Protein AF-A0A956A480-F1 (afdb_monomer_lite)

Sequence (157 aa):
MSPRRFLLAVGLFLFPLAPLAVASCDSTSDGSSGPLTQCDFSYKVKNAGGKDLGVSCTSDSECEYGVCLKPGATGNLTNSQFGFCTRGCDCDDNTDSRIPEDEKDFYSCLYPPGNQGSQHHVVLKCNGVADCTAVDPAWTSCATPSSGGARPICQAQ

pLDDT: mean 78.86, std 17.56, range [40.34, 96.56]

Structure (mmCIF, N/CA/C/O backbone):
data_AF-A0A956A480-F1
#
_entry.id   AF-A0A956A480-F1
#
loop_
_atom_site.group_PDB
_atom_site.id
_atom_site.type_symbol
_atom_site.label_atom_id
_atom_site.label_alt_id
_atom_site.label_comp_id
_atom_site.label_asym_id
_atom_site.label_entity_id
_atom_site.label_seq_id
_atom_site.pdbx_PDB_ins_code
_atom_site.Cartn_x
_atom_site.Cartn_y
_atom_site.Cartn_z
_atom_site.occupancy
_atom_site.B_iso_or_equiv
_atom_site.auth_seq_id
_atom_site.auth_comp_id
_atom_site.auth_asym_id
_atom_site.auth_atom_id
_atom_site.pdbx_PDB_model_num
ATOM 1 N N . MET A 1 1 ? 9.619 -54.730 -13.983 1.00 52.12 1 MET A N 1
ATOM 2 C CA . MET A 1 1 ? 10.916 -55.035 -14.626 1.00 52.12 1 MET A CA 1
ATOM 3 C C . MET A 1 1 ? 10.691 -55.160 -16.123 1.00 52.12 1 MET A C 1
ATOM 5 O O . MET A 1 1 ? 10.031 -56.093 -16.551 1.00 52.12 1 MET A O 1
ATOM 9 N N . SER A 1 2 ? 11.155 -54.179 -16.897 1.00 43.97 2 SER A N 1
ATOM 10 C CA . SER A 1 2 ? 11.150 -54.204 -18.363 1.00 43.97 2 SER A CA 1
ATOM 11 C C . SER A 1 2 ? 12.298 -53.304 -18.849 1.00 43.97 2 SER A C 1
ATOM 13 O O . SER A 1 2 ? 12.303 -52.129 -18.481 1.00 43.97 2 SER A O 1
ATOM 15 N N . PRO A 1 3 ? 13.307 -53.828 -19.572 1.00 57.50 3 PRO A N 1
ATOM 16 C CA . PRO A 1 3 ? 14.492 -53.073 -19.978 1.00 57.50 3 PRO A CA 1
ATOM 17 C C . PRO A 1 3 ? 14.495 -52.795 -21.489 1.00 57.50 3 PRO A C 1
ATOM 19 O O . PRO A 1 3 ? 14.366 -53.733 -22.271 1.00 57.50 3 PRO A O 1
ATOM 22 N N . ARG A 1 4 ? 14.716 -51.547 -21.928 1.00 50.69 4 ARG A N 1
ATOM 23 C CA . ARG A 1 4 ? 15.089 -51.201 -23.324 1.00 50.69 4 ARG A CA 1
ATOM 24 C C . ARG A 1 4 ? 15.960 -49.931 -23.307 1.00 50.69 4 ARG A C 1
ATOM 26 O O . ARG A 1 4 ? 15.481 -48.887 -22.895 1.00 50.69 4 ARG A O 1
ATOM 33 N N . ARG A 1 5 ? 17.294 -50.068 -23.400 1.00 57.00 5 ARG A N 1
ATOM 34 C CA . ARG A 1 5 ? 18.161 -49.979 -24.610 1.00 57.00 5 ARG A CA 1
ATOM 35 C C . ARG A 1 5 ? 18.147 -48.573 -25.240 1.00 57.00 5 ARG A C 1
ATOM 37 O O . ARG A 1 5 ? 17.127 -48.163 -25.766 1.00 57.00 5 ARG A O 1
ATOM 44 N N . PHE A 1 6 ? 19.189 -47.771 -24.993 1.00 48.06 6 PHE A N 1
ATOM 45 C CA . PHE A 1 6 ? 20.415 -47.591 -25.809 1.00 48.06 6 PHE A CA 1
ATOM 46 C C . PHE A 1 6 ? 20.180 -46.798 -27.103 1.00 48.06 6 PHE A C 1
ATOM 48 O O . PHE A 1 6 ? 19.560 -47.322 -28.020 1.00 48.06 6 PHE A O 1
ATOM 55 N N . LEU A 1 7 ? 20.777 -45.603 -27.199 1.00 58.16 7 LEU A N 1
ATOM 56 C CA . LEU A 1 7 ? 21.386 -45.092 -28.433 1.00 58.16 7 LEU A CA 1
ATOM 57 C C . LEU A 1 7 ? 22.393 -43.975 -28.108 1.00 58.16 7 LEU A C 1
ATOM 59 O O . LEU A 1 7 ? 22.037 -42.875 -27.696 1.00 58.16 7 LEU A O 1
ATOM 63 N N . LEU A 1 8 ? 23.668 -44.337 -28.266 1.00 49.12 8 LEU A N 1
ATOM 64 C CA . LEU A 1 8 ? 24.828 -43.460 -28.401 1.00 49.12 8 LEU A CA 1
ATOM 65 C C . LEU A 1 8 ? 24.668 -42.592 -29.659 1.00 49.12 8 LEU A C 1
ATOM 67 O O . LEU A 1 8 ? 24.348 -43.127 -30.719 1.00 49.12 8 LEU A O 1
ATOM 71 N N . ALA A 1 9 ? 25.040 -41.317 -29.582 1.00 54.16 9 ALA A N 1
ATOM 72 C CA . ALA A 1 9 ? 25.483 -40.561 -30.749 1.00 54.16 9 ALA A CA 1
ATOM 73 C C . ALA A 1 9 ? 26.796 -39.854 -30.397 1.00 54.16 9 ALA A C 1
ATOM 75 O O . ALA A 1 9 ? 26.830 -38.838 -29.708 1.00 54.16 9 ALA A O 1
ATOM 76 N N . VAL A 1 10 ? 27.885 -40.481 -30.835 1.00 52.91 10 VAL A N 1
ATOM 77 C CA . VAL A 1 10 ? 29.249 -39.957 -30.834 1.00 52.91 10 VAL A CA 1
ATOM 78 C C . VAL A 1 10 ? 29.374 -39.019 -32.030 1.00 52.91 10 VAL A C 1
ATOM 80 O O . VAL A 1 10 ? 29.230 -39.457 -33.168 1.00 52.91 10 VAL A O 1
ATOM 83 N N . GLY A 1 11 ? 29.645 -37.743 -31.775 1.00 52.62 11 GLY A N 1
ATOM 84 C CA . GLY A 1 11 ? 30.003 -36.760 -32.795 1.00 52.62 11 GLY A CA 1
ATOM 85 C C . GLY A 1 11 ? 31.392 -36.209 -32.510 1.00 52.62 11 GLY A C 1
ATOM 86 O O . GLY A 1 11 ? 31.526 -35.183 -31.854 1.00 52.62 11 GLY A O 1
ATOM 87 N N . LEU A 1 12 ? 32.422 -36.923 -32.969 1.00 56.28 12 LEU A N 1
ATOM 88 C CA . LEU A 1 12 ? 33.804 -36.447 -33.016 1.00 56.28 12 LEU A CA 1
ATOM 89 C C . LEU A 1 12 ? 33.953 -35.503 -34.219 1.00 56.28 12 LEU A C 1
ATOM 91 O O . LEU A 1 12 ? 33.860 -35.953 -35.357 1.00 56.28 12 LEU A O 1
ATOM 95 N N . PHE A 1 13 ? 34.243 -34.225 -33.980 1.00 56.56 13 PHE A N 1
ATOM 96 C CA . PHE A 1 13 ? 34.804 -33.334 -34.997 1.00 56.56 13 PHE A CA 1
ATOM 97 C C . PHE A 1 13 ? 36.158 -32.815 -34.504 1.00 56.56 13 PHE A C 1
ATOM 99 O O . PHE A 1 13 ? 36.237 -32.000 -33.590 1.00 56.56 13 PHE A O 1
ATOM 106 N N . LEU A 1 14 ? 37.225 -33.342 -35.111 1.00 54.78 14 LEU A N 1
ATOM 107 C CA . LEU A 1 14 ? 38.583 -32.804 -35.062 1.00 54.78 14 LEU A CA 1
ATOM 108 C C . LEU A 1 14 ? 38.759 -31.805 -36.212 1.00 54.78 14 LEU A C 1
ATOM 110 O O . LEU A 1 14 ? 38.610 -32.190 -37.368 1.00 54.78 14 LEU A O 1
ATOM 114 N N . PHE A 1 15 ? 39.177 -30.577 -35.907 1.00 53.38 15 PHE A N 1
ATOM 115 C CA . PHE A 1 15 ? 39.898 -29.707 -36.842 1.00 53.38 15 PHE A CA 1
ATOM 116 C C . PHE A 1 15 ? 41.069 -29.036 -36.100 1.00 53.38 15 PHE A C 1
ATOM 118 O O . PHE A 1 15 ? 40.857 -28.521 -35.000 1.00 53.38 15 PHE A O 1
ATOM 125 N N . PRO A 1 16 ? 42.303 -29.071 -36.642 1.00 53.12 16 PRO A N 1
ATOM 126 C CA . PRO A 1 16 ? 43.488 -28.569 -35.956 1.00 53.12 16 PRO A CA 1
ATOM 127 C C . PRO A 1 16 ? 43.821 -27.097 -36.270 1.00 53.12 16 PRO A C 1
ATOM 129 O O . PRO A 1 16 ? 43.656 -26.625 -37.390 1.00 53.12 16 PRO A O 1
ATOM 132 N N . LEU A 1 17 ? 44.333 -26.448 -35.217 1.00 54.00 17 LEU A N 1
ATOM 133 C CA . LEU A 1 17 ? 45.306 -25.348 -35.081 1.00 54.00 17 LEU A CA 1
ATOM 134 C C . LEU A 1 17 ? 45.701 -24.479 -36.297 1.00 54.00 17 LEU A C 1
ATOM 136 O O . LEU A 1 17 ? 46.296 -24.980 -37.246 1.00 54.00 17 LEU A O 1
ATOM 140 N N . ALA A 1 18 ? 45.671 -23.150 -36.103 1.00 52.47 18 ALA A N 1
ATOM 141 C CA . ALA A 1 18 ? 46.893 -22.344 -35.896 1.00 52.47 18 ALA A CA 1
ATOM 142 C C . ALA A 1 18 ? 46.583 -20.909 -35.385 1.00 52.47 18 ALA A C 1
ATOM 144 O O . ALA A 1 18 ? 45.486 -20.407 -35.631 1.00 52.47 18 ALA A O 1
ATOM 145 N N . PRO A 1 19 ? 47.521 -20.254 -34.663 1.00 57.19 19 PRO A N 1
ATOM 146 C CA . PRO A 1 19 ? 47.274 -19.044 -33.881 1.00 57.19 19 PRO A CA 1
ATOM 147 C C . PRO A 1 19 ? 47.738 -17.761 -34.588 1.00 57.19 19 PRO A C 1
ATOM 149 O O . PRO A 1 19 ? 48.824 -17.714 -35.161 1.00 57.19 19 PRO A O 1
ATOM 152 N N . LEU A 1 20 ? 46.965 -16.684 -34.439 1.00 51.38 20 LEU A N 1
ATOM 153 C CA . LEU A 1 20 ? 47.430 -15.312 -34.639 1.00 51.38 20 LEU A CA 1
ATOM 154 C C . LEU A 1 20 ? 46.966 -14.474 -33.449 1.00 51.38 20 LEU A C 1
ATOM 156 O O . LEU A 1 20 ? 45.784 -14.193 -33.276 1.00 51.38 20 LEU A O 1
ATOM 160 N N . ALA A 1 21 ? 47.931 -14.122 -32.608 1.00 53.28 21 ALA A N 1
ATOM 161 C CA . ALA A 1 21 ? 47.779 -13.104 -31.591 1.00 53.28 21 ALA A CA 1
ATOM 162 C C . ALA A 1 21 ? 47.866 -11.727 -32.257 1.00 53.28 21 ALA A C 1
ATOM 164 O O . ALA A 1 21 ? 48.879 -11.420 -32.875 1.00 53.28 21 ALA A O 1
ATOM 165 N N . VAL A 1 22 ? 46.848 -10.893 -32.065 1.00 55.34 22 VAL A N 1
ATOM 166 C CA . VAL A 1 22 ? 47.017 -9.462 -31.796 1.00 55.34 22 VAL A CA 1
ATOM 167 C C . VAL A 1 22 ? 45.874 -9.025 -30.894 1.00 55.34 22 VAL A C 1
ATOM 169 O O . VAL A 1 22 ? 44.700 -9.278 -31.155 1.00 55.34 22 VAL A O 1
ATOM 172 N N . ALA A 1 23 ? 46.271 -8.433 -29.777 1.00 55.19 23 ALA A N 1
ATOM 173 C CA . ALA A 1 23 ? 45.407 -7.865 -28.773 1.00 55.19 23 ALA A CA 1
ATOM 174 C C . ALA A 1 23 ? 44.613 -6.686 -29.346 1.00 55.19 23 ALA A C 1
ATOM 176 O O . ALA A 1 23 ? 45.201 -5.731 -29.838 1.00 55.19 23 ALA A O 1
ATOM 177 N N . SER A 1 24 ? 43.295 -6.770 -29.201 1.00 43.31 24 SER A N 1
ATOM 178 C CA . SER A 1 24 ? 42.389 -5.649 -28.955 1.00 43.31 24 SER A CA 1
ATOM 179 C C . SER A 1 24 ? 41.123 -6.254 -28.361 1.00 43.31 24 SER A C 1
ATOM 181 O O . SER A 1 24 ? 40.154 -6.529 -29.061 1.00 43.31 24 SER A O 1
ATOM 183 N N . CYS A 1 25 ? 41.154 -6.525 -27.056 1.00 47.84 25 CYS A N 1
ATOM 184 C CA . CYS A 1 25 ? 39.930 -6.730 -26.293 1.00 47.84 25 CYS A CA 1
ATOM 185 C C . CYS A 1 25 ? 39.295 -5.355 -26.069 1.00 47.84 25 CYS A C 1
ATOM 187 O O . CYS A 1 25 ? 39.399 -4.795 -24.982 1.00 47.84 25 CYS A O 1
ATOM 189 N N . ASP A 1 26 ? 38.678 -4.798 -27.108 1.00 41.50 26 ASP A N 1
ATOM 190 C CA . ASP A 1 26 ? 37.585 -3.855 -26.900 1.00 41.50 26 ASP A CA 1
ATOM 191 C C . ASP A 1 26 ? 36.339 -4.721 -26.718 1.00 41.50 26 ASP A C 1
ATOM 193 O O . ASP A 1 26 ? 35.642 -5.094 -27.663 1.00 41.50 26 ASP A O 1
ATOM 197 N N . SER A 1 27 ? 36.182 -5.223 -25.493 1.00 44.94 27 SER A N 1
ATOM 198 C CA . SER A 1 27 ? 35.002 -5.981 -25.119 1.00 44.94 27 SER A CA 1
ATOM 199 C C . SER A 1 27 ? 33.828 -5.023 -25.156 1.00 44.94 27 SER A C 1
ATOM 201 O O . SER A 1 27 ? 33.664 -4.188 -24.267 1.00 44.94 27 SER A O 1
ATOM 203 N N . THR A 1 28 ? 33.008 -5.190 -26.185 1.00 51.16 28 THR A N 1
ATOM 204 C CA . THR A 1 28 ? 31.636 -4.716 -26.261 1.00 51.16 28 THR A CA 1
ATOM 205 C C . THR A 1 28 ? 30.957 -4.980 -24.917 1.00 51.16 28 THR A C 1
ATOM 207 O O . THR A 1 28 ? 30.609 -6.111 -24.590 1.00 51.16 28 THR A O 1
ATOM 210 N N . SER A 1 29 ? 30.793 -3.938 -24.109 1.00 40.34 29 SER A N 1
ATOM 211 C CA . SER A 1 29 ? 29.710 -3.896 -23.138 1.00 40.34 29 SER A CA 1
ATOM 212 C C . SER A 1 29 ? 28.614 -3.101 -23.811 1.00 40.34 29 SER A C 1
ATOM 214 O O . SER A 1 29 ? 28.476 -1.898 -23.607 1.00 40.34 29 SER A O 1
ATOM 216 N N . ASP A 1 30 ? 27.847 -3.808 -24.639 1.00 45.91 30 ASP A N 1
ATOM 217 C CA . ASP A 1 30 ? 26.447 -3.489 -24.897 1.00 45.91 30 ASP A CA 1
ATOM 218 C C . ASP A 1 30 ? 25.723 -3.631 -23.546 1.00 45.91 30 ASP A C 1
ATOM 220 O O . ASP A 1 30 ? 25.014 -4.592 -23.252 1.00 45.91 30 ASP A O 1
ATOM 224 N N . GLY A 1 31 ? 26.026 -2.703 -22.639 1.00 41.25 31 GLY A N 1
ATOM 225 C CA . GLY A 1 31 ? 25.294 -2.480 -21.415 1.00 41.25 31 GLY A CA 1
ATOM 226 C C . GLY A 1 31 ? 24.005 -1.817 -21.835 1.00 41.25 31 GLY A C 1
ATOM 227 O O . GLY A 1 31 ? 23.841 -0.611 -21.670 1.00 41.25 31 GLY A O 1
ATOM 228 N N . SER A 1 32 ? 23.105 -2.608 -22.420 1.00 43.28 32 SER A N 1
ATOM 229 C CA . SER A 1 32 ? 21.696 -2.269 -22.474 1.00 43.28 32 SER A CA 1
ATOM 230 C C . SER A 1 32 ? 21.198 -2.298 -21.030 1.00 43.28 32 SER A C 1
ATOM 232 O O . SER A 1 32 ? 20.557 -3.239 -20.570 1.00 43.28 32 SER A O 1
ATOM 234 N N . SER A 1 33 ? 21.581 -1.268 -20.277 1.00 48.34 33 SER A N 1
ATOM 235 C CA . SER A 1 33 ? 20.855 -0.810 -19.114 1.00 48.34 33 SER A CA 1
ATOM 236 C C . SER A 1 33 ? 19.518 -0.360 -19.674 1.00 48.34 33 SER A C 1
ATOM 238 O O . SER A 1 33 ? 19.341 0.804 -20.038 1.00 48.34 33 SER A O 1
ATOM 240 N N . GLY A 1 34 ? 18.598 -1.315 -19.839 1.00 52.41 34 GLY A N 1
ATOM 241 C CA . GLY A 1 34 ? 17.190 -0.990 -19.990 1.00 52.41 34 GLY A CA 1
ATOM 242 C C . GLY A 1 34 ? 16.833 0.036 -18.910 1.00 52.41 34 GLY A C 1
ATOM 243 O O . GLY A 1 34 ? 17.445 0.007 -17.837 1.00 52.41 34 GLY A O 1
ATOM 244 N N . PRO A 1 35 ? 15.945 0.995 -19.205 1.00 57.00 35 PRO A N 1
ATOM 245 C CA . PRO A 1 35 ? 15.656 2.085 -18.283 1.00 57.00 35 PRO A CA 1
ATOM 246 C C . PRO A 1 35 ? 15.326 1.508 -16.903 1.00 57.00 35 PRO A C 1
ATOM 248 O O . PRO A 1 35 ? 14.348 0.781 -16.759 1.00 57.00 35 PRO A O 1
ATOM 251 N N . LEU A 1 36 ? 16.192 1.778 -15.921 1.00 63.00 36 LEU A N 1
ATOM 252 C CA . LEU A 1 36 ? 15.957 1.386 -14.539 1.00 63.00 36 LEU A CA 1
ATOM 253 C C . LEU A 1 36 ? 14.758 2.180 -14.043 1.00 63.00 36 LEU A C 1
ATOM 255 O O . LEU A 1 36 ? 14.739 3.411 -14.103 1.00 63.00 36 LEU A O 1
ATOM 259 N N . THR A 1 37 ? 13.766 1.461 -13.557 1.00 69.19 37 THR A N 1
ATOM 260 C CA . THR A 1 37 ? 12.596 2.044 -12.936 1.00 69.19 37 THR A CA 1
ATOM 261 C C . THR A 1 37 ? 12.947 2.578 -11.548 1.00 69.19 37 THR A C 1
ATOM 263 O O . THR A 1 37 ? 13.225 1.794 -10.640 1.00 69.19 37 THR A O 1
ATOM 266 N N . GLN A 1 38 ? 12.931 3.901 -11.377 1.00 78.44 38 GLN A N 1
ATOM 267 C CA . GLN A 1 38 ? 13.098 4.545 -10.074 1.00 78.44 38 GLN A CA 1
ATOM 268 C C . GLN A 1 38 ? 11.799 4.482 -9.259 1.00 78.44 38 GLN A C 1
ATOM 270 O O . GLN A 1 38 ? 10.713 4.669 -9.805 1.00 78.44 38 GLN A O 1
ATOM 275 N N . CYS A 1 39 ? 11.914 4.282 -7.943 1.00 83.00 39 CYS A N 1
ATOM 276 C CA . CYS A 1 39 ? 10.789 4.474 -7.027 1.00 83.00 39 CYS A CA 1
ATOM 277 C C . CYS A 1 39 ? 10.348 5.944 -6.973 1.00 83.00 39 CYS A C 1
ATOM 279 O O . CYS A 1 39 ? 11.088 6.795 -6.472 1.00 83.00 39 CYS A O 1
ATOM 281 N N . ASP A 1 40 ? 9.101 6.218 -7.366 1.00 83.31 40 ASP A N 1
ATOM 282 C CA . ASP A 1 40 ? 8.473 7.533 -7.164 1.00 83.31 40 ASP A CA 1
ATOM 283 C C . ASP A 1 40 ? 8.143 7.820 -5.684 1.00 83.31 40 ASP A C 1
ATOM 285 O O . ASP A 1 40 ? 8.015 8.976 -5.279 1.00 83.31 40 ASP A O 1
ATOM 289 N N . PHE A 1 41 ? 8.029 6.778 -4.852 1.00 87.56 41 PHE A N 1
ATOM 290 C CA . PHE A 1 41 ? 7.701 6.892 -3.429 1.00 87.56 41 PHE A CA 1
ATOM 291 C C . PHE A 1 41 ? 8.842 6.417 -2.522 1.00 87.56 41 PHE A C 1
ATOM 293 O O . PHE A 1 41 ? 9.577 5.483 -2.845 1.00 87.56 41 PHE A O 1
ATOM 300 N N . SER A 1 42 ? 8.955 7.021 -1.335 1.00 86.44 42 SER A N 1
ATOM 301 C CA . SER A 1 42 ? 9.917 6.593 -0.311 1.00 86.44 42 SER A CA 1
ATOM 302 C C . SER A 1 42 ? 9.642 5.158 0.162 1.00 86.44 42 SER A C 1
ATOM 304 O O . SER A 1 42 ? 8.495 4.732 0.285 1.00 86.44 42 SER A O 1
ATOM 306 N N . TYR A 1 43 ? 10.714 4.412 0.436 1.00 87.00 43 TYR A N 1
ATOM 307 C CA . TYR A 1 43 ? 10.677 3.062 1.022 1.00 87.00 43 TYR A CA 1
ATOM 308 C C . TYR A 1 43 ? 11.823 2.791 2.012 1.00 87.00 43 TYR A C 1
ATOM 310 O O . TYR A 1 43 ? 11.786 1.793 2.725 1.00 87.00 43 TYR A O 1
ATOM 318 N N . LYS A 1 44 ? 12.842 3.663 2.086 1.00 78.88 44 LYS A N 1
ATOM 319 C CA . LYS A 1 44 ? 14.006 3.492 2.982 1.00 78.88 44 LYS A CA 1
ATOM 320 C C . LYS A 1 44 ? 13.910 4.260 4.294 1.00 78.88 44 LYS A C 1
ATOM 322 O O . LYS A 1 44 ? 14.616 3.932 5.244 1.00 78.88 44 LYS A O 1
ATOM 327 N N . VAL A 1 45 ? 13.092 5.306 4.349 1.00 75.38 45 VAL A N 1
ATOM 328 C CA . VAL A 1 45 ? 12.955 6.132 5.551 1.00 75.38 45 VAL A CA 1
ATOM 329 C C . VAL A 1 45 ? 11.982 5.435 6.486 1.00 75.38 45 VAL A C 1
ATOM 331 O O . VAL A 1 45 ? 10.814 5.365 6.148 1.00 75.38 45 VAL A O 1
ATOM 334 N N . LYS A 1 46 ? 12.443 4.926 7.634 1.00 83.94 46 LYS A N 1
ATOM 335 C CA . LYS A 1 46 ? 11.569 4.360 8.671 1.00 83.94 46 LYS A CA 1
ATOM 336 C C . LYS A 1 46 ? 11.419 5.334 9.837 1.00 83.94 46 LYS A C 1
ATOM 338 O O . LYS A 1 46 ? 12.377 5.599 10.562 1.00 83.94 46 LYS A O 1
ATOM 343 N N . ASN A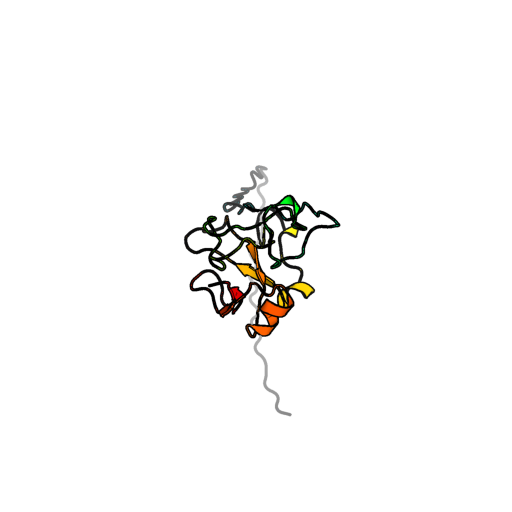 1 47 ? 10.212 5.847 10.032 1.00 88.88 47 ASN A N 1
ATOM 344 C CA . ASN A 1 47 ? 9.786 6.534 11.239 1.00 88.88 47 ASN A CA 1
ATOM 345 C C . ASN A 1 47 ? 9.359 5.481 12.271 1.00 88.88 47 ASN A C 1
ATOM 347 O O . ASN A 1 47 ? 8.297 4.882 12.138 1.00 88.88 47 ASN A O 1
ATOM 351 N N . ALA A 1 48 ? 10.172 5.272 13.310 1.00 86.00 48 ALA A N 1
ATOM 352 C CA . ALA A 1 48 ? 9.971 4.220 14.314 1.00 86.00 48 ALA A CA 1
ATOM 353 C C . ALA A 1 48 ? 8.665 4.337 15.138 1.00 86.00 48 ALA A C 1
ATOM 355 O O . ALA A 1 48 ? 8.351 3.429 15.901 1.00 86.00 48 ALA A O 1
ATOM 356 N N . GLY A 1 49 ? 7.912 5.435 15.003 1.00 90.75 49 GLY A N 1
ATOM 357 C CA . GLY A 1 49 ? 6.572 5.603 15.581 1.00 90.75 49 GLY A CA 1
ATOM 358 C C . GLY A 1 49 ? 5.477 5.871 14.546 1.00 90.75 49 GLY A C 1
ATOM 359 O O . GLY A 1 49 ? 4.390 6.310 14.920 1.00 90.75 49 GLY A O 1
ATOM 360 N N . GLY A 1 50 ? 5.772 5.686 13.259 1.00 94.19 50 GLY A N 1
ATOM 361 C CA . GLY A 1 50 ? 4.800 5.856 12.189 1.00 94.19 50 GLY A CA 1
ATOM 362 C C . GLY A 1 50 ? 3.778 4.719 12.154 1.00 94.19 50 GLY A C 1
ATOM 363 O O . GLY A 1 50 ? 4.023 3.612 12.625 1.00 94.19 50 GLY A O 1
ATOM 364 N N . LYS A 1 51 ? 2.616 5.012 11.584 1.00 96.12 51 LYS A N 1
ATOM 365 C CA . LYS A 1 51 ? 1.554 4.062 11.274 1.00 96.12 51 LYS A CA 1
ATOM 366 C C . LYS A 1 51 ? 2.009 3.099 10.179 1.00 96.12 51 LYS A C 1
ATOM 368 O O . LYS A 1 51 ? 2.721 3.497 9.252 1.00 96.12 51 LYS A O 1
ATOM 373 N N . ASP A 1 52 ? 1.549 1.861 10.299 1.00 94.62 52 ASP A N 1
ATOM 374 C CA . ASP A 1 52 ? 1.842 0.777 9.364 1.00 94.62 52 ASP A CA 1
ATOM 375 C C . ASP A 1 52 ? 1.120 0.970 8.014 1.00 94.62 52 ASP A C 1
ATOM 377 O O . ASP A 1 52 ? 0.252 1.836 7.851 1.00 94.62 52 ASP A O 1
ATOM 381 N N . LEU A 1 53 ? 1.490 0.160 7.027 1.00 94.38 53 LEU A N 1
ATOM 382 C CA . LEU A 1 53 ? 0.921 0.139 5.688 1.00 94.38 53 LEU A CA 1
ATOM 383 C C . LEU A 1 53 ? -0.594 -0.127 5.725 1.00 94.38 53 LEU A C 1
ATOM 385 O O . LEU A 1 53 ? -1.094 -0.974 6.458 1.00 94.38 53 LEU A O 1
ATOM 389 N N . GLY A 1 54 ? -1.342 0.597 4.895 1.00 93.69 54 GLY A N 1
ATOM 390 C CA . GLY A 1 54 ? -2.797 0.473 4.787 1.00 93.69 54 GLY A CA 1
ATOM 391 C C . GLY A 1 54 ? -3.596 1.203 5.871 1.00 93.69 54 GLY A C 1
ATOM 392 O O . GLY A 1 54 ? -4.817 1.276 5.750 1.00 93.69 54 GLY A O 1
ATOM 393 N N . VAL A 1 55 ? -2.951 1.786 6.884 1.00 96.44 55 VAL A N 1
ATOM 394 C CA . VAL A 1 55 ? -3.626 2.594 7.914 1.00 96.44 55 VAL A CA 1
ATOM 395 C C . VAL A 1 55 ? -3.900 4.008 7.394 1.00 96.44 55 VAL A C 1
ATOM 397 O O . VAL A 1 55 ? -3.093 4.575 6.653 1.00 96.44 55 VAL A O 1
ATOM 400 N N . SER A 1 56 ? -5.025 4.606 7.790 1.00 95.56 56 SER A N 1
ATOM 401 C CA . SER A 1 56 ? -5.382 5.976 7.418 1.00 95.56 56 SER A CA 1
ATOM 402 C C . SER A 1 56 ? -4.400 7.030 7.950 1.00 95.56 56 SER A C 1
ATOM 404 O O . SER A 1 56 ? -3.901 6.975 9.081 1.00 95.56 56 SER A O 1
ATOM 406 N N . CYS A 1 57 ? -4.143 8.045 7.131 1.00 95.75 57 CYS A N 1
ATOM 407 C CA . CYS A 1 57 ? -3.225 9.145 7.398 1.00 95.75 57 CYS A CA 1
ATOM 408 C C . CYS A 1 57 ? -3.741 10.456 6.796 1.00 95.75 57 CYS A C 1
ATOM 410 O O . CYS A 1 57 ? -4.509 10.477 5.829 1.00 95.75 57 CYS A O 1
ATOM 412 N N . THR A 1 58 ? -3.283 11.576 7.355 1.00 95.56 58 THR A N 1
ATOM 413 C CA . THR A 1 58 ? -3.540 12.918 6.802 1.00 95.56 58 THR A CA 1
ATOM 414 C C . THR A 1 58 ? -2.267 13.587 6.272 1.00 95.56 58 THR A C 1
ATOM 416 O O . THR A 1 58 ? -2.323 14.516 5.453 1.00 95.56 58 THR A O 1
ATOM 419 N N . SER A 1 59 ? -1.106 13.083 6.693 1.00 94.94 59 SER A N 1
ATOM 420 C CA . SER A 1 59 ? 0.223 13.599 6.377 1.00 94.94 59 SER A CA 1
ATOM 421 C C . SER A 1 59 ? 1.270 12.484 6.288 1.00 94.94 59 SER A C 1
ATOM 423 O O . SER A 1 59 ? 1.144 11.452 6.942 1.00 94.94 59 SER A O 1
ATOM 425 N N . ASP A 1 60 ? 2.331 12.717 5.512 1.00 94.62 60 ASP A N 1
ATOM 426 C CA . ASP A 1 60 ? 3.442 11.771 5.323 1.00 94.62 60 ASP A CA 1
ATOM 427 C C . ASP A 1 60 ? 4.160 11.431 6.636 1.00 94.62 60 ASP A C 1
ATOM 429 O O . ASP A 1 60 ? 4.552 10.288 6.856 1.00 94.62 60 ASP A O 1
ATOM 433 N N . SER A 1 61 ? 4.272 12.399 7.550 1.00 94.25 61 SER A N 1
ATOM 434 C CA . SER A 1 61 ? 4.919 12.226 8.857 1.00 94.25 61 SER A CA 1
ATOM 435 C C . SER A 1 61 ? 4.242 11.196 9.759 1.00 94.25 61 SER A C 1
ATOM 437 O O . SER A 1 61 ? 4.874 10.695 10.688 1.00 94.25 61 SER A O 1
ATOM 439 N N . GLU A 1 62 ? 2.969 10.887 9.512 1.00 95.94 62 GLU A N 1
ATOM 440 C CA . GLU A 1 62 ? 2.247 9.870 10.272 1.00 95.94 62 GLU A CA 1
ATOM 441 C C . GLU A 1 62 ? 2.636 8.449 9.876 1.00 95.94 62 GLU A C 1
ATOM 443 O O . GLU A 1 62 ? 2.345 7.546 10.645 1.00 95.94 62 GLU A O 1
ATOM 448 N N . CYS A 1 63 ? 3.256 8.229 8.716 1.00 96.38 63 CYS A N 1
ATOM 449 C CA . CYS A 1 63 ? 3.486 6.896 8.163 1.00 96.38 63 CYS A CA 1
ATOM 450 C C . CYS A 1 63 ? 4.898 6.391 8.453 1.00 96.38 63 CYS A C 1
ATOM 452 O O . CYS A 1 63 ? 5.852 7.171 8.419 1.00 96.38 63 CYS A O 1
ATOM 454 N N . GLU A 1 64 ? 5.050 5.079 8.674 1.00 95.38 64 GLU A N 1
ATOM 455 C CA . GLU A 1 64 ? 6.364 4.455 8.895 1.00 95.38 64 GLU A CA 1
ATOM 456 C C . GLU A 1 64 ? 7.324 4.820 7.762 1.00 95.38 64 GLU A C 1
ATOM 458 O O . GLU A 1 64 ? 8.448 5.226 8.027 1.00 95.38 64 GLU A O 1
ATOM 463 N N . TYR A 1 65 ? 6.866 4.767 6.511 1.00 93.75 6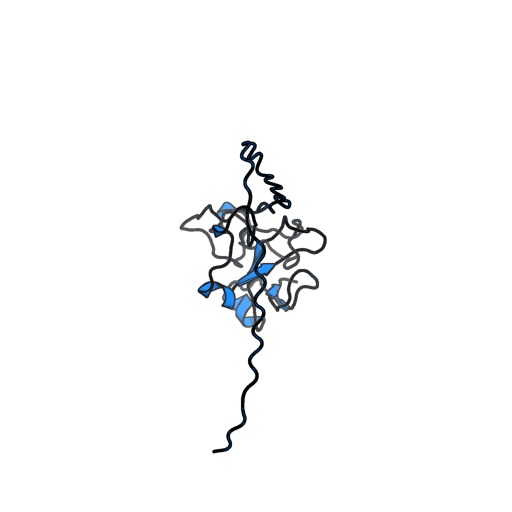5 TYR A N 1
ATOM 464 C CA . TYR A 1 65 ? 7.723 5.003 5.348 1.00 93.75 65 TYR A CA 1
ATOM 465 C C . TYR A 1 65 ? 7.750 6.450 4.843 1.00 93.75 65 TYR A C 1
ATOM 467 O O . TYR A 1 65 ? 8.384 6.750 3.824 1.00 93.75 65 TYR A O 1
ATOM 475 N N . GLY A 1 66 ? 7.063 7.356 5.545 1.00 94.00 66 GLY A N 1
ATOM 476 C CA . GLY A 1 66 ? 6.957 8.754 5.139 1.00 94.00 66 GLY A CA 1
ATOM 477 C C . GLY A 1 66 ? 6.116 8.966 3.877 1.00 94.00 66 GLY A C 1
ATOM 478 O O . GLY A 1 66 ? 6.376 9.915 3.146 1.00 94.00 66 GLY A O 1
ATOM 479 N N . VAL A 1 67 ? 5.169 8.072 3.571 1.00 94.06 67 VAL A N 1
ATOM 480 C CA . VAL A 1 67 ? 4.304 8.187 2.385 1.00 94.06 67 VAL A CA 1
ATOM 481 C C . VAL A 1 67 ? 2.848 7.998 2.782 1.00 94.06 67 VAL A C 1
ATOM 483 O O . VAL A 1 67 ? 2.421 6.890 3.106 1.00 94.06 67 VAL A O 1
ATOM 486 N N . CYS A 1 68 ? 2.085 9.084 2.714 1.00 94.50 68 CYS A N 1
ATOM 487 C CA . CYS A 1 68 ? 0.639 9.097 2.853 1.00 94.50 68 CYS A CA 1
ATOM 488 C C . CYS A 1 68 ? -0.001 9.309 1.474 1.00 94.50 68 CYS A C 1
ATOM 490 O O . CYS A 1 68 ? -0.097 10.437 0.982 1.00 94.50 68 CYS A O 1
ATOM 492 N N . LEU A 1 69 ? -0.448 8.230 0.825 1.00 92.94 69 LEU A N 1
ATOM 493 C CA . LEU A 1 69 ? -1.032 8.316 -0.512 1.00 92.94 69 LEU A CA 1
ATOM 494 C C . LEU A 1 69 ? -2.476 8.824 -0.425 1.00 92.94 69 LEU A C 1
ATOM 496 O O . LEU A 1 69 ? -3.382 8.106 -0.007 1.00 92.94 69 LEU A O 1
ATOM 500 N N . LYS A 1 70 ? -2.675 10.093 -0.793 1.00 92.56 70 LYS A N 1
ATOM 501 C CA . LYS A 1 70 ? -3.951 10.813 -0.655 1.00 92.56 70 LYS A CA 1
ATOM 502 C C . LYS A 1 70 ? -4.929 10.524 -1.800 1.00 92.56 70 LYS A C 1
ATOM 504 O O . LYS A 1 70 ? -4.489 10.209 -2.909 1.00 92.56 70 LYS A O 1
ATOM 509 N N . PRO A 1 71 ? -6.248 10.685 -1.586 1.00 89.88 71 PRO A N 1
ATOM 510 C CA . PRO A 1 71 ? -7.238 10.601 -2.655 1.00 89.88 71 PRO A CA 1
ATOM 511 C C . PRO A 1 71 ? -6.914 11.567 -3.793 1.00 89.88 71 PRO A C 1
ATOM 513 O O . PRO A 1 71 ? -6.520 12.709 -3.555 1.00 89.88 71 PRO A O 1
ATOM 516 N N . GLY A 1 72 ? -7.070 11.102 -5.031 1.00 83.25 72 GLY A N 1
ATOM 517 C CA . GLY A 1 72 ? -6.784 11.897 -6.228 1.00 83.25 72 GLY A CA 1
ATOM 518 C C . GLY A 1 72 ? -5.296 12.071 -6.553 1.00 83.25 72 GLY A C 1
ATOM 519 O O . GLY A 1 72 ? -4.981 12.657 -7.586 1.00 83.25 72 GLY A O 1
ATOM 520 N N . ALA A 1 73 ? -4.379 11.553 -5.726 1.00 84.44 73 ALA A N 1
ATOM 521 C CA . ALA A 1 73 ? -2.972 11.463 -6.096 1.00 84.44 73 ALA A CA 1
ATOM 522 C C . ALA A 1 73 ? -2.792 10.502 -7.279 1.00 84.44 73 ALA A C 1
ATOM 524 O O . ALA A 1 73 ? -3.444 9.455 -7.356 1.00 84.44 73 ALA A O 1
ATOM 525 N N . THR A 1 74 ? -1.883 10.837 -8.194 1.00 78.81 74 THR A N 1
ATOM 526 C CA . THR A 1 74 ? -1.530 9.949 -9.305 1.00 78.81 74 THR A CA 1
ATOM 527 C C . THR A 1 74 ? -1.057 8.602 -8.755 1.00 78.81 74 THR A C 1
ATOM 529 O O . THR A 1 74 ? -0.280 8.548 -7.804 1.00 78.81 74 THR A O 1
ATOM 532 N N . GLY A 1 75 ? -1.580 7.515 -9.321 1.00 75.88 75 GLY A N 1
ATOM 533 C CA . GLY A 1 75 ? -1.290 6.155 -8.871 1.00 75.88 75 GLY A CA 1
ATOM 534 C C . GLY A 1 75 ? -2.203 5.636 -7.757 1.00 75.88 75 GLY A C 1
ATOM 535 O O . GLY A 1 75 ? -2.241 4.428 -7.552 1.00 75.88 75 GLY A O 1
ATOM 536 N N . ASN A 1 76 ? -3.010 6.479 -7.100 1.00 79.06 76 ASN A N 1
ATOM 537 C CA . ASN A 1 76 ? -3.981 6.030 -6.099 1.00 79.06 76 ASN A CA 1
ATOM 538 C C . ASN A 1 76 ? -5.258 5.467 -6.749 1.00 79.06 76 ASN A C 1
ATOM 540 O O . ASN A 1 76 ? -6.278 6.143 -6.865 1.00 79.06 76 ASN A O 1
ATOM 544 N N . LEU A 1 77 ? -5.188 4.216 -7.200 1.00 77.56 77 LEU A N 1
ATOM 545 C CA . LEU A 1 77 ? -6.303 3.521 -7.859 1.00 77.56 77 LEU A CA 1
ATOM 546 C C . LEU A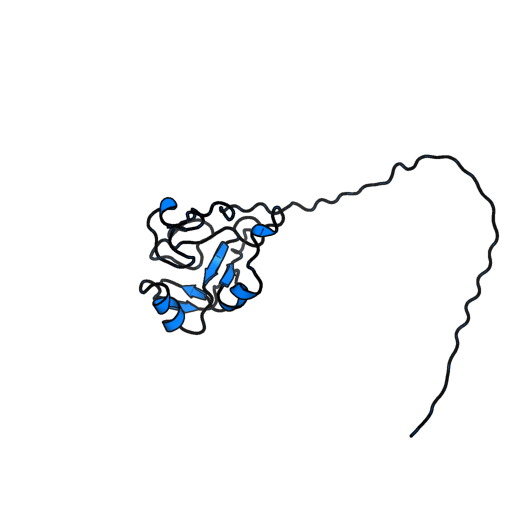 1 77 ? -7.204 2.750 -6.892 1.00 77.56 77 LEU A C 1
ATOM 548 O O . LEU A 1 77 ? -8.167 2.114 -7.319 1.00 77.56 77 LEU A O 1
ATOM 552 N N . THR A 1 78 ? -6.864 2.750 -5.607 1.00 76.69 78 THR A N 1
ATOM 553 C CA . THR A 1 78 ? -7.485 1.882 -4.602 1.00 76.69 78 THR A CA 1
ATOM 554 C C . THR A 1 78 ? -8.356 2.654 -3.623 1.00 76.69 78 THR A C 1
ATOM 556 O O . THR A 1 78 ? -9.205 2.055 -2.968 1.00 76.69 78 THR A O 1
ATOM 559 N N . ASN A 1 79 ? -8.179 3.974 -3.516 1.00 78.88 79 ASN A N 1
ATOM 560 C CA . ASN A 1 79 ? -8.828 4.778 -2.490 1.00 78.88 79 ASN A CA 1
ATOM 561 C C . ASN A 1 79 ? -9.246 6.161 -3.019 1.00 78.88 79 ASN A C 1
ATOM 563 O O . ASN A 1 79 ? -8.408 6.962 -3.437 1.00 78.88 79 ASN A O 1
ATOM 567 N N . SER A 1 80 ? -10.546 6.466 -2.955 1.00 82.56 80 SER A N 1
ATOM 568 C CA . SER A 1 80 ? -11.096 7.794 -3.276 1.00 82.56 80 SER A CA 1
ATOM 569 C C . SER A 1 80 ? -11.585 8.580 -2.054 1.00 82.56 80 SER A C 1
ATOM 571 O O . SER A 1 80 ? -12.026 9.717 -2.204 1.00 82.56 80 SER A O 1
ATOM 573 N N . GLN A 1 81 ? -11.521 7.995 -0.859 1.00 88.69 81 GLN A N 1
ATOM 574 C CA . GLN A 1 81 ? -12.164 8.504 0.357 1.00 88.69 81 GLN A CA 1
ATOM 575 C C . GLN A 1 81 ? -11.159 9.137 1.335 1.00 88.69 81 GLN A C 1
ATOM 577 O O . GLN A 1 81 ? -11.420 10.204 1.887 1.00 88.69 81 GLN A O 1
ATOM 582 N N . PHE A 1 82 ? -9.999 8.509 1.551 1.00 92.62 82 PHE A N 1
ATOM 583 C CA . PHE A 1 82 ? -9.019 8.939 2.555 1.00 92.62 82 PHE A CA 1
ATOM 584 C C . PHE A 1 82 ? -7.565 8.665 2.132 1.00 92.62 82 PHE A C 1
ATOM 586 O O . PHE A 1 82 ? -7.306 7.993 1.138 1.00 92.62 82 PHE A O 1
ATOM 593 N N . GLY A 1 83 ? -6.594 9.241 2.847 1.00 94.25 83 GLY A N 1
ATOM 594 C CA . GLY A 1 83 ? -5.176 8.961 2.606 1.00 94.25 83 GLY A CA 1
ATOM 595 C C . GLY A 1 83 ? -4.716 7.746 3.397 1.00 94.25 83 GLY A C 1
ATOM 596 O O . GLY A 1 83 ? -5.104 7.617 4.550 1.00 94.25 83 GLY A O 1
ATOM 597 N N . PHE A 1 84 ? -3.885 6.876 2.832 1.00 95.50 84 PHE A N 1
ATOM 598 C CA . PHE A 1 84 ? -3.366 5.710 3.557 1.00 95.50 84 PHE A CA 1
ATOM 599 C C . PHE A 1 84 ? -1.844 5.614 3.489 1.00 95.50 84 PHE A C 1
ATOM 601 O O . PHE A 1 84 ? -1.215 6.034 2.514 1.00 95.50 84 PHE A O 1
ATOM 608 N N . CYS A 1 85 ? -1.252 5.059 4.543 1.00 95.44 85 CYS A N 1
ATOM 609 C CA . CYS A 1 85 ? 0.180 4.843 4.615 1.00 95.44 85 CYS A CA 1
ATOM 610 C C . CYS A 1 85 ? 0.603 3.755 3.632 1.00 95.44 85 CYS A C 1
ATOM 612 O O . CYS A 1 85 ? 0.027 2.669 3.585 1.00 95.44 85 CYS A O 1
ATOM 614 N N . THR A 1 86 ? 1.615 4.047 2.827 1.00 94.38 86 THR A N 1
ATOM 615 C CA . THR A 1 86 ? 2.179 3.110 1.853 1.00 94.38 86 THR A CA 1
ATOM 616 C C . THR A 1 86 ? 3.694 3.312 1.754 1.00 94.38 86 THR A C 1
ATOM 618 O O . THR A 1 86 ? 4.287 4.018 2.569 1.00 94.38 86 THR A O 1
ATOM 621 N N . ARG A 1 87 ? 4.336 2.667 0.782 1.00 93.56 87 ARG A N 1
ATOM 622 C CA . ARG A 1 87 ? 5.734 2.870 0.401 1.00 93.56 87 ARG A CA 1
ATOM 623 C C . ARG A 1 87 ? 5.942 2.516 -1.064 1.00 93.56 87 ARG A C 1
ATOM 625 O O . ARG A 1 87 ? 5.147 1.763 -1.629 1.00 93.56 87 ARG A O 1
ATOM 632 N N . GLY A 1 88 ? 7.033 3.012 -1.644 1.00 91.31 88 GLY A N 1
ATOM 633 C CA . GLY A 1 88 ? 7.495 2.575 -2.963 1.00 91.31 88 GLY A CA 1
ATOM 634 C C . GLY A 1 88 ? 7.810 1.082 -2.970 1.00 91.31 88 GLY A C 1
ATOM 635 O O . GLY A 1 88 ? 8.231 0.532 -1.943 1.00 91.31 88 GLY A O 1
ATOM 636 N N . CYS A 1 89 ? 7.574 0.411 -4.098 1.00 89.75 89 CYS A N 1
ATOM 637 C CA . CYS A 1 89 ? 7.780 -1.027 -4.155 1.00 89.75 89 CYS A CA 1
ATOM 638 C C . CYS A 1 89 ? 8.229 -1.562 -5.515 1.00 89.75 89 CYS A C 1
ATOM 640 O O . CYS A 1 89 ? 7.878 -1.010 -6.542 1.00 89.75 89 CYS A O 1
ATOM 642 N N . ASP A 1 90 ? 8.999 -2.652 -5.508 1.00 87.44 90 ASP A N 1
ATOM 643 C CA . ASP A 1 90 ? 9.474 -3.344 -6.720 1.00 87.44 90 ASP A CA 1
ATOM 644 C C . ASP A 1 90 ? 10.058 -2.404 -7.796 1.00 87.44 90 ASP A C 1
ATOM 646 O O . ASP A 1 90 ? 9.686 -2.441 -8.967 1.00 87.44 90 ASP A O 1
ATOM 650 N N . CYS A 1 91 ? 10.950 -1.518 -7.364 1.00 84.94 91 CYS A N 1
ATOM 651 C CA . CYS A 1 91 ? 11.692 -0.602 -8.223 1.00 84.94 91 CYS A CA 1
ATOM 652 C C . CYS A 1 91 ? 13.025 -1.243 -8.631 1.00 84.94 91 CYS A C 1
ATOM 654 O O . CYS A 1 91 ? 13.701 -1.868 -7.806 1.00 84.94 91 CYS A O 1
ATOM 656 N N . ASP A 1 92 ? 13.416 -1.091 -9.898 1.00 81.12 92 ASP A N 1
ATOM 657 C CA . ASP A 1 92 ? 14.628 -1.721 -10.445 1.00 81.12 92 ASP A CA 1
ATOM 658 C C . ASP A 1 92 ? 15.911 -1.091 -9.896 1.00 81.12 92 ASP A C 1
ATOM 660 O O . ASP A 1 92 ? 16.958 -1.736 -9.834 1.00 81.12 92 ASP A O 1
ATOM 664 N N . ASP A 1 93 ? 15.831 0.171 -9.479 1.00 77.19 93 ASP A N 1
ATOM 665 C CA . ASP A 1 93 ? 16.942 0.911 -8.893 1.00 77.19 93 ASP A CA 1
ATOM 666 C C . ASP A 1 93 ? 17.243 0.508 -7.438 1.00 77.19 93 ASP A C 1
ATOM 668 O O . ASP A 1 93 ? 18.290 0.885 -6.894 1.00 77.19 93 ASP A O 1
ATOM 672 N N . ASN A 1 94 ? 16.357 -0.264 -6.786 1.00 80.56 94 ASN A N 1
ATOM 673 C CA . ASN A 1 94 ? 16.588 -0.707 -5.418 1.00 80.56 94 ASN A CA 1
ATOM 674 C C . ASN A 1 94 ? 15.839 -1.968 -4.974 1.00 80.56 94 ASN A C 1
ATOM 676 O O . ASN A 1 94 ? 14.624 -1.970 -4.778 1.00 80.56 94 ASN A O 1
ATOM 680 N N . THR A 1 95 ? 16.593 -3.014 -4.637 1.00 82.44 95 THR A N 1
ATOM 681 C CA . THR A 1 95 ? 16.041 -4.282 -4.140 1.00 82.44 95 THR A CA 1
ATOM 682 C C . THR A 1 95 ? 15.328 -4.170 -2.795 1.00 82.44 95 THR A C 1
ATOM 684 O O . THR A 1 95 ? 14.414 -4.953 -2.551 1.00 82.44 95 THR A O 1
ATOM 687 N N . ASP A 1 96 ? 15.688 -3.199 -1.946 1.00 85.38 96 ASP A N 1
ATOM 688 C CA . ASP A 1 96 ? 15.049 -3.012 -0.632 1.00 85.38 96 ASP A CA 1
ATOM 689 C C . ASP A 1 96 ? 13.610 -2.479 -0.762 1.00 85.38 96 ASP A C 1
ATOM 691 O O . ASP A 1 96 ? 12.846 -2.490 0.200 1.00 85.38 96 ASP A O 1
ATOM 695 N N . SER A 1 97 ? 13.215 -2.018 -1.955 1.00 89.56 97 SER A N 1
ATOM 696 C CA . SER A 1 97 ? 11.829 -1.641 -2.241 1.00 89.56 97 SER A CA 1
ATOM 697 C C . SER A 1 97 ? 10.907 -2.863 -2.346 1.00 89.56 97 SER A C 1
ATOM 699 O O . SER A 1 97 ? 9.693 -2.741 -2.191 1.00 89.56 97 SER A O 1
ATOM 701 N N . ARG A 1 98 ? 11.438 -4.071 -2.558 1.00 90.69 98 ARG A N 1
ATOM 702 C CA . ARG A 1 98 ? 10.619 -5.281 -2.707 1.00 90.69 98 ARG A CA 1
ATOM 703 C C . ARG A 1 98 ? 9.905 -5.645 -1.403 1.00 90.69 98 ARG A C 1
ATOM 705 O O . ARG A 1 98 ? 10.339 -5.305 -0.304 1.00 90.69 98 ARG A O 1
ATOM 712 N N . ILE A 1 99 ? 8.771 -6.326 -1.532 1.00 91.12 99 ILE A N 1
ATOM 713 C CA . ILE A 1 99 ? 8.049 -6.884 -0.385 1.00 91.12 99 ILE A CA 1
ATOM 714 C C . ILE A 1 99 ? 8.777 -8.171 0.043 1.00 91.12 99 ILE A C 1
ATOM 716 O O . ILE A 1 99 ? 8.962 -9.048 -0.815 1.00 91.12 99 ILE A O 1
ATOM 720 N N . PRO A 1 100 ? 9.210 -8.288 1.314 1.00 91.06 100 PRO A N 1
ATOM 721 C CA . PRO A 1 100 ? 9.763 -9.521 1.875 1.00 91.06 100 PRO A CA 1
ATOM 722 C C . PRO A 1 100 ? 8.837 -10.724 1.661 1.00 91.06 100 PRO A C 1
ATOM 724 O O . PRO A 1 100 ? 7.621 -10.572 1.589 1.00 91.06 100 PRO A O 1
ATOM 727 N N . GLU A 1 101 ? 9.391 -11.931 1.527 1.00 91.69 101 GLU A N 1
ATOM 728 C CA . GLU A 1 101 ? 8.596 -13.121 1.178 1.00 91.69 101 GLU A CA 1
ATOM 729 C C . GLU A 1 101 ? 7.509 -13.437 2.217 1.00 91.69 101 GLU A C 1
ATOM 731 O O . GLU A 1 101 ? 6.392 -13.786 1.852 1.00 91.69 101 GLU A O 1
ATOM 736 N N . ASP A 1 102 ? 7.817 -13.242 3.495 1.00 93.19 102 ASP A N 1
ATOM 737 C CA . ASP A 1 102 ? 6.916 -13.403 4.640 1.00 93.19 102 ASP A CA 1
ATOM 738 C C . ASP A 1 102 ? 5.803 -12.343 4.710 1.00 93.19 102 ASP A C 1
ATOM 740 O O . ASP A 1 102 ? 4.758 -12.572 5.314 1.00 93.19 102 ASP A O 1
ATOM 744 N N . GLU A 1 103 ? 5.983 -11.209 4.037 1.00 92.44 103 GLU A N 1
ATOM 745 C CA . GLU A 1 103 ? 4.995 -10.131 3.945 1.00 92.44 103 GLU A CA 1
ATOM 746 C C . GLU A 1 103 ? 4.090 -10.248 2.705 1.00 92.44 103 GLU A C 1
ATOM 748 O O . GLU A 1 103 ? 3.038 -9.603 2.621 1.00 92.44 103 GLU A O 1
ATOM 753 N N . LYS A 1 104 ? 4.451 -11.092 1.728 1.00 90.75 104 LYS A N 1
ATOM 754 C CA . LYS A 1 104 ? 3.687 -11.248 0.479 1.00 90.75 104 LYS A CA 1
ATOM 755 C C . LYS A 1 104 ? 2.315 -11.881 0.673 1.00 90.75 104 LYS A C 1
ATOM 757 O O . LYS A 1 104 ? 1.499 -11.782 -0.240 1.00 90.75 104 LYS A O 1
ATOM 762 N N . ASP A 1 105 ? 2.016 -12.493 1.808 1.00 90.56 105 ASP A N 1
ATOM 763 C CA . ASP A 1 105 ? 0.657 -12.976 2.073 1.00 90.56 105 ASP A CA 1
ATOM 764 C C . ASP A 1 105 ? -0.309 -11.822 2.386 1.00 90.56 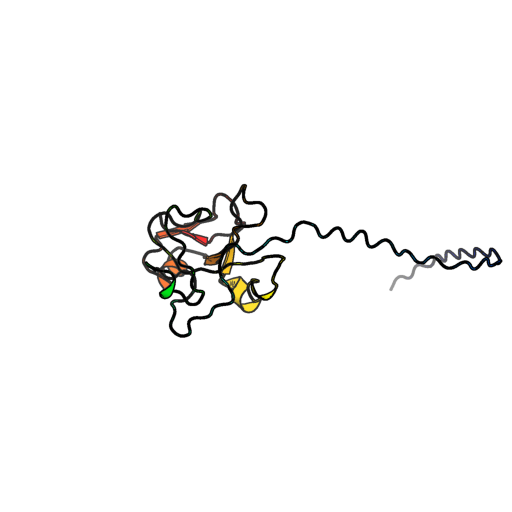105 ASP A C 1
ATOM 766 O O . ASP A 1 105 ? -1.484 -11.884 2.020 1.00 90.56 105 ASP A O 1
ATOM 770 N N . PHE A 1 106 ? 0.203 -10.726 2.949 1.00 92.06 106 PHE A N 1
ATOM 771 C CA . PHE A 1 106 ? -0.585 -9.564 3.370 1.00 92.06 106 PHE A CA 1
ATOM 772 C C . PHE A 1 106 ? -0.521 -8.416 2.370 1.00 92.06 106 PHE A C 1
ATOM 774 O O . PHE A 1 106 ? -1.488 -7.676 2.213 1.00 92.06 106 PHE A O 1
ATOM 781 N N . TYR A 1 107 ? 0.590 -8.278 1.648 1.00 93.81 107 TYR A N 1
ATOM 782 C CA . TYR A 1 107 ? 0.839 -7.109 0.815 1.00 93.81 107 TYR A CA 1
ATOM 783 C C . TYR A 1 107 ? 1.051 -7.455 -0.661 1.00 93.81 107 TYR A C 1
ATOM 785 O O . TYR A 1 107 ? 1.522 -8.537 -1.033 1.00 93.81 107 TYR A O 1
ATOM 793 N N . SER A 1 108 ? 0.686 -6.519 -1.535 1.00 91.50 108 SER A N 1
ATOM 794 C CA . SER A 1 108 ? 0.966 -6.556 -2.973 1.00 91.50 108 SER A CA 1
ATOM 795 C C . SER A 1 108 ? 1.607 -5.256 -3.419 1.00 91.50 108 SER A C 1
ATOM 797 O O . SER A 1 108 ? 1.277 -4.200 -2.894 1.00 91.50 108 SER A O 1
ATOM 799 N N . CYS A 1 109 ? 2.438 -5.319 -4.454 1.00 88.88 109 CYS A N 1
ATOM 800 C CA . CYS A 1 109 ? 2.706 -4.149 -5.276 1.00 88.88 109 CYS A CA 1
ATOM 801 C C . CYS A 1 109 ? 1.539 -3.912 -6.228 1.00 88.88 109 CYS A C 1
ATOM 803 O O . CYS A 1 109 ? 1.042 -4.868 -6.836 1.00 88.88 109 CYS A O 1
ATOM 805 N N . LEU A 1 110 ? 1.097 -2.661 -6.333 1.00 87.38 110 LEU A N 1
ATOM 806 C CA . LEU A 1 110 ? 0.141 -2.222 -7.340 1.00 87.38 110 LEU A CA 1
ATOM 807 C C . LEU A 1 110 ? 0.854 -1.431 -8.435 1.00 87.38 110 LEU A C 1
ATOM 809 O O . LEU A 1 110 ? 1.676 -0.564 -8.141 1.00 87.38 110 LEU A O 1
ATOM 813 N N . TYR A 1 111 ? 0.481 -1.712 -9.685 1.00 83.12 111 TYR A N 1
ATOM 814 C CA . TYR A 1 111 ? 1.110 -1.163 -10.887 1.00 83.12 111 TYR A CA 1
ATOM 815 C C . TYR A 1 111 ? 0.090 -0.358 -11.712 1.00 83.12 111 TYR A C 1
ATOM 817 O O . TYR A 1 111 ? -0.628 -0.938 -12.529 1.00 83.12 111 TYR A O 1
ATOM 825 N N . PRO A 1 112 ? -0.042 0.964 -11.517 1.00 72.06 112 PRO A N 1
ATOM 826 C CA . PRO A 1 112 ? -1.038 1.758 -12.230 1.00 72.06 112 PRO A CA 1
ATOM 827 C C . PRO A 1 112 ? -0.919 1.631 -13.763 1.00 72.06 112 PRO A C 1
ATOM 829 O O . PRO A 1 112 ? 0.190 1.669 -14.301 1.00 72.06 112 PRO A O 1
ATOM 832 N N . PRO A 1 113 ? -2.033 1.495 -14.507 1.00 65.44 113 PRO A N 1
ATOM 833 C CA . PRO A 1 113 ? -1.994 1.336 -15.953 1.00 65.44 113 PRO A CA 1
ATOM 834 C C . PRO A 1 113 ? -1.484 2.626 -16.599 1.00 65.44 113 PRO A C 1
ATOM 836 O O . PRO A 1 113 ? -1.810 3.727 -16.161 1.00 65.44 113 PRO A O 1
ATOM 839 N N . GLY A 1 114 ? -0.687 2.500 -17.659 1.00 60.12 114 GLY A N 1
ATOM 840 C CA . GLY A 1 114 ? -0.101 3.650 -18.357 1.00 60.12 114 GLY A CA 1
ATOM 841 C C . GLY A 1 114 ? 1.131 4.252 -17.672 1.00 60.12 114 GLY A C 1
ATOM 842 O O . GLY A 1 114 ? 1.908 4.922 -18.344 1.00 60.12 114 GLY A O 1
ATOM 843 N N . ASN A 1 115 ? 1.379 3.931 -16.400 1.00 60.00 115 ASN A N 1
ATOM 844 C CA . ASN A 1 115 ? 2.602 4.290 -15.686 1.00 60.00 115 ASN A CA 1
ATOM 845 C C . ASN A 1 115 ? 3.577 3.110 -15.736 1.00 60.00 115 ASN A C 1
ATOM 847 O O . ASN A 1 115 ? 3.809 2.458 -14.722 1.00 60.00 115 ASN A O 1
ATOM 851 N N . GLN A 1 116 ? 4.084 2.801 -16.939 1.00 53.44 116 GLN A N 1
ATOM 852 C CA . GLN A 1 116 ? 5.036 1.708 -17.190 1.00 53.44 116 GLN A CA 1
ATOM 853 C C . GLN A 1 116 ? 6.342 1.927 -16.404 1.00 53.44 116 GLN A C 1
ATOM 855 O O . GLN A 1 116 ? 7.311 2.456 -16.940 1.00 53.44 116 GLN A O 1
ATOM 860 N N . GLY A 1 117 ? 6.340 1.550 -15.126 1.00 57.03 117 GLY A N 1
ATOM 861 C CA . GLY A 1 117 ? 7.495 1.539 -14.238 1.00 57.03 117 GLY A CA 1
ATOM 862 C C . GLY A 1 117 ? 7.363 2.446 -13.010 1.00 57.03 117 GLY A C 1
ATOM 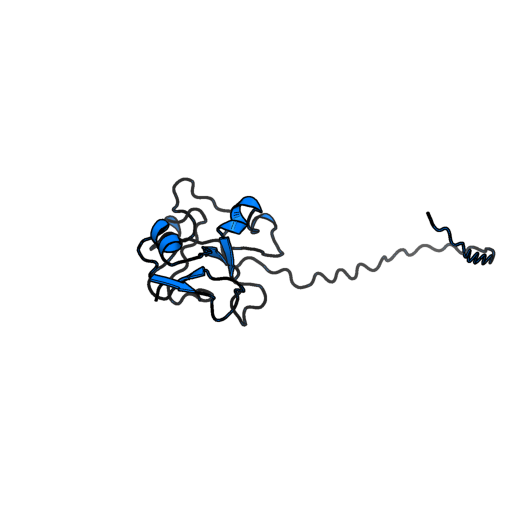863 O O . GLY A 1 117 ? 7.608 2.016 -11.899 1.00 57.03 117 GLY A O 1
ATOM 864 N N . SER A 1 118 ? 7.022 3.721 -13.123 1.00 63.12 118 SER A N 1
ATOM 865 C CA . SER A 1 118 ? 7.502 4.633 -12.068 1.00 63.12 118 SER A CA 1
ATOM 866 C C . SER A 1 118 ? 6.685 4.636 -10.751 1.00 63.12 118 SER A C 1
ATOM 868 O O . SER A 1 118 ? 7.250 4.809 -9.670 1.00 63.12 118 SER A O 1
ATOM 870 N N . GLN A 1 119 ? 5.371 4.366 -10.791 1.00 69.56 119 GLN A N 1
ATOM 871 C CA . GLN A 1 119 ? 4.458 4.590 -9.647 1.00 69.56 119 GLN A CA 1
ATOM 872 C C . GLN A 1 119 ? 3.987 3.323 -8.931 1.00 69.56 119 GLN A C 1
ATOM 874 O O . GLN A 1 119 ? 2.792 3.119 -8.694 1.00 69.56 119 GLN A O 1
ATOM 879 N N . HIS A 1 120 ? 4.932 2.467 -8.568 1.00 85.19 120 HIS A N 1
ATOM 880 C CA . HIS A 1 120 ? 4.648 1.253 -7.814 1.00 85.19 120 HIS A CA 1
ATOM 881 C C . HIS A 1 120 ? 4.531 1.550 -6.316 1.00 85.19 120 HIS A C 1
ATOM 883 O O . HIS A 1 120 ? 5.401 2.200 -5.730 1.00 85.19 120 HIS A O 1
ATOM 889 N N . HIS A 1 121 ? 3.472 1.057 -5.675 1.00 89.62 121 HIS A N 1
ATOM 890 C CA . HIS A 1 121 ? 3.304 1.200 -4.228 1.00 89.62 121 HIS A CA 1
ATOM 891 C C . HIS A 1 121 ? 2.672 -0.032 -3.587 1.00 89.62 121 HIS A C 1
ATOM 893 O O . HIS A 1 121 ? 1.999 -0.831 -4.247 1.00 89.62 121 HIS A O 1
ATOM 899 N N . VAL A 1 122 ? 2.906 -0.184 -2.284 1.00 92.88 122 VAL A N 1
ATOM 900 C CA . VAL A 1 122 ? 2.388 -1.312 -1.507 1.00 92.88 122 VAL A CA 1
ATOM 901 C C . VAL A 1 122 ? 0.919 -1.106 -1.141 1.00 92.88 122 VAL A C 1
ATOM 903 O O . VAL A 1 122 ? 0.519 -0.049 -0.652 1.00 92.88 122 VAL A O 1
ATOM 906 N N . VAL A 1 123 ? 0.119 -2.149 -1.334 1.00 93.25 123 VAL A N 1
ATOM 907 C CA . VAL A 1 123 ? -1.304 -2.202 -0.989 1.00 93.25 123 VAL A CA 1
ATOM 908 C C . VAL A 1 123 ? -1.619 -3.457 -0.179 1.00 93.25 123 VAL A C 1
ATOM 910 O O . VAL A 1 123 ? -0.944 -4.481 -0.310 1.00 93.25 123 VAL A O 1
ATOM 913 N N . LEU A 1 124 ? -2.666 -3.381 0.643 1.00 94.50 124 LEU A N 1
ATOM 914 C CA . LEU A 1 124 ? -3.132 -4.480 1.486 1.00 94.50 1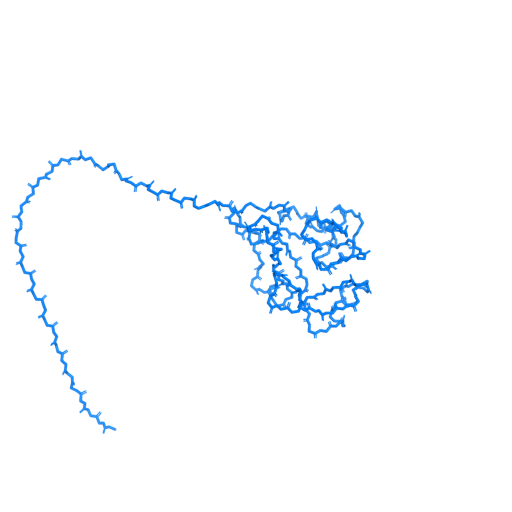24 LEU A CA 1
ATOM 915 C C . LEU A 1 124 ? -3.984 -5.461 0.670 1.00 94.50 124 LEU A C 1
ATOM 917 O O . LEU A 1 124 ? -4.993 -5.073 0.076 1.00 94.50 124 LEU A O 1
ATOM 921 N N . LYS A 1 125 ? -3.575 -6.730 0.640 1.00 94.56 125 LYS A N 1
ATOM 922 C CA . LYS A 1 125 ? -4.366 -7.845 0.108 1.00 94.56 125 LYS A CA 1
ATOM 923 C C . LYS A 1 125 ? -5.508 -8.166 1.059 1.00 94.56 125 LYS A C 1
ATOM 925 O O . LYS A 1 125 ? -5.402 -7.978 2.265 1.00 94.56 125 LYS A O 1
ATOM 930 N N . CYS A 1 126 ? -6.585 -8.705 0.512 1.00 94.94 126 CYS A N 1
ATOM 931 C CA . CYS A 1 126 ? -7.727 -9.120 1.311 1.00 94.94 126 CYS A CA 1
ATOM 932 C C . CYS A 1 126 ? -8.430 -10.326 0.688 1.00 94.94 126 CYS A C 1
ATOM 934 O O . CYS A 1 126 ? -8.400 -10.526 -0.527 1.00 94.94 126 CYS A O 1
ATOM 936 N N . ASN A 1 127 ? -9.091 -11.116 1.533 1.00 95.06 127 ASN A N 1
ATOM 937 C CA . ASN A 1 127 ? -10.055 -12.139 1.129 1.00 95.06 127 ASN A CA 1
ATOM 938 C C . ASN A 1 127 ? -11.499 -11.668 1.364 1.00 95.06 127 ASN A C 1
ATOM 940 O O . ASN A 1 127 ? -12.432 -12.192 0.755 1.00 95.06 127 ASN A O 1
ATOM 944 N N . GLY A 1 128 ? -11.690 -10.663 2.221 1.00 95.50 128 GLY A N 1
ATOM 945 C CA . GLY A 1 128 ? -12.962 -9.983 2.427 1.00 95.50 128 GLY A CA 1
ATOM 946 C C . GLY A 1 128 ? -12.787 -8.620 3.092 1.00 95.50 128 GLY A C 1
ATOM 947 O O . GLY A 1 128 ? -11.702 -8.264 3.542 1.00 95.50 128 GLY A O 1
ATOM 948 N N . VAL A 1 129 ? -13.876 -7.849 3.175 1.00 94.94 129 VAL A N 1
ATOM 949 C CA . VAL A 1 129 ? -13.862 -6.511 3.799 1.00 94.94 129 VAL A CA 1
ATOM 950 C C . VAL A 1 129 ? -13.444 -6.553 5.274 1.00 94.94 129 VAL A C 1
ATOM 952 O O . VAL A 1 129 ? -12.824 -5.611 5.753 1.00 94.94 129 VAL A O 1
ATOM 955 N N . ALA A 1 130 ? -13.716 -7.662 5.971 1.00 96.56 130 ALA A N 1
ATOM 956 C CA . ALA A 1 130 ? -13.325 -7.852 7.364 1.00 96.56 130 ALA A CA 1
ATOM 957 C C . ALA A 1 130 ? -11.805 -7.716 7.563 1.00 96.56 130 ALA A C 1
ATOM 959 O O . ALA A 1 130 ? -11.385 -7.035 8.497 1.00 96.56 130 ALA A O 1
ATOM 960 N N . ASP A 1 131 ? -11.004 -8.281 6.651 1.00 95.31 131 ASP A N 1
ATOM 961 C CA . ASP A 1 131 ? -9.537 -8.202 6.688 1.00 95.31 131 ASP A CA 1
ATOM 962 C C . ASP A 1 131 ? -9.067 -6.745 6.596 1.00 95.31 131 ASP A C 1
ATOM 964 O O . ASP A 1 131 ? -8.177 -6.318 7.325 1.00 95.31 131 ASP A O 1
ATOM 968 N N . CYS A 1 132 ? -9.723 -5.955 5.743 1.00 94.81 132 CYS A N 1
ATOM 969 C CA . CYS A 1 132 ? -9.423 -4.539 5.568 1.00 94.81 132 CYS A CA 1
ATOM 970 C C . CYS A 1 132 ? -9.798 -3.720 6.804 1.00 94.81 132 CYS A C 1
ATOM 972 O O . CYS A 1 132 ? -8.989 -2.947 7.311 1.00 94.81 132 CYS A O 1
ATOM 974 N N . THR A 1 133 ? -11.009 -3.928 7.329 1.00 95.56 133 THR A N 1
ATOM 975 C CA . THR A 1 133 ? -11.499 -3.202 8.511 1.00 95.56 133 THR A CA 1
ATOM 976 C C . THR A 1 133 ? -10.752 -3.558 9.793 1.00 95.56 133 THR A C 1
ATOM 978 O O . THR A 1 133 ? -10.765 -2.773 10.738 1.00 95.56 133 THR A O 1
ATOM 981 N N . ALA A 1 134 ? -10.095 -4.723 9.833 1.00 96.31 134 ALA A N 1
ATOM 982 C CA . ALA A 1 134 ? -9.214 -5.103 10.931 1.00 96.31 134 ALA A CA 1
ATOM 983 C C . ALA A 1 134 ? -7.930 -4.256 10.967 1.00 96.31 134 ALA A C 1
ATOM 985 O O . ALA A 1 134 ? -7.372 -4.064 12.045 1.00 96.31 134 ALA A O 1
ATOM 986 N N . VAL A 1 135 ? -7.486 -3.738 9.814 1.00 95.38 135 VAL A N 1
ATOM 987 C CA . VAL A 1 135 ? -6.357 -2.798 9.717 1.00 95.38 135 VAL A CA 1
ATOM 988 C C . VAL A 1 135 ? -6.826 -1.363 9.935 1.00 95.38 135 VAL A C 1
ATOM 990 O O . VAL A 1 135 ? -6.265 -0.656 10.769 1.00 95.38 135 VAL A O 1
ATOM 993 N N . ASP A 1 136 ? -7.868 -0.932 9.219 1.00 95.44 136 ASP A N 1
ATOM 994 C CA . ASP A 1 136 ? -8.471 0.390 9.407 1.00 95.44 136 ASP A CA 1
ATOM 995 C C . ASP A 1 136 ? -9.978 0.365 9.081 1.00 95.44 136 ASP A C 1
ATOM 997 O O . ASP A 1 136 ? -10.360 -0.062 7.986 1.00 95.44 136 ASP A O 1
ATOM 1001 N N . PRO A 1 137 ? -10.862 0.834 9.983 1.00 94.75 137 PRO A N 1
ATOM 1002 C CA . PRO A 1 137 ? -12.310 0.798 9.770 1.00 94.75 137 PRO A CA 1
ATOM 1003 C C . PRO A 1 137 ? -12.796 1.685 8.613 1.00 94.75 137 PRO A C 1
ATOM 1005 O O . PRO A 1 137 ? -13.954 1.566 8.218 1.00 94.75 137 PRO A O 1
ATOM 1008 N N . ALA A 1 138 ? -11.954 2.573 8.073 1.00 92.62 138 ALA A N 1
ATOM 1009 C CA . ALA A 1 138 ? -12.293 3.396 6.916 1.00 92.62 138 ALA A CA 1
ATOM 1010 C C . ALA A 1 138 ? -12.350 2.600 5.598 1.00 92.62 138 ALA A C 1
ATOM 1012 O O . ALA A 1 138 ? -12.921 3.085 4.619 1.00 92.62 138 ALA A O 1
ATOM 1013 N N . TRP A 1 139 ? -11.783 1.390 5.540 1.00 94.38 139 TRP A N 1
ATOM 1014 C CA . TRP A 1 139 ? -11.901 0.529 4.364 1.00 94.38 139 TRP A CA 1
ATOM 1015 C C . TRP A 1 139 ? -13.322 -0.028 4.218 1.00 94.38 139 TRP A C 1
ATOM 1017 O O . TRP A 1 139 ? -13.869 -0.617 5.147 1.00 94.38 139 TRP A O 1
ATOM 1027 N N . THR A 1 140 ? -13.911 0.106 3.028 1.00 94.69 140 THR A N 1
ATOM 1028 C CA . THR A 1 140 ? -15.320 -0.259 2.786 1.00 94.69 140 THR A CA 1
ATOM 1029 C C . THR A 1 140 ? -15.499 -1.455 1.857 1.00 94.69 140 THR A C 1
ATOM 1031 O O . THR A 1 140 ? -16.600 -1.997 1.755 1.00 94.69 140 THR A O 1
ATOM 1034 N N . SER A 1 141 ? -14.438 -1.913 1.186 1.00 94.19 141 SER A N 1
ATOM 1035 C CA . SER A 1 141 ? -14.527 -3.016 0.228 1.00 94.19 141 SER A CA 1
ATOM 1036 C C . SER A 1 141 ? -13.214 -3.782 0.057 1.00 94.19 141 SER A C 1
ATOM 1038 O O . SER A 1 141 ? -12.130 -3.303 0.383 1.00 94.19 141 SER A O 1
ATOM 1040 N N . CYS A 1 142 ? -13.337 -5.001 -0.467 1.00 94.44 142 CYS A N 1
ATOM 1041 C CA . CYS A 1 142 ? -12.233 -5.856 -0.883 1.00 94.44 142 CYS A CA 1
ATOM 1042 C C . CYS A 1 142 ? -12.486 -6.276 -2.333 1.00 94.44 142 CYS A C 1
ATOM 1044 O O . CYS A 1 142 ? -13.436 -7.015 -2.603 1.00 94.44 142 CYS A O 1
ATOM 1046 N N . ALA A 1 143 ? -11.690 -5.767 -3.273 1.00 92.06 143 ALA A N 1
ATOM 1047 C CA . ALA A 1 143 ? -11.954 -5.943 -4.699 1.00 92.06 143 ALA A CA 1
ATOM 1048 C C . ALA A 1 143 ? -10.666 -6.014 -5.520 1.00 92.06 143 ALA A C 1
ATOM 1050 O O . ALA A 1 143 ? -9.629 -5.473 -5.143 1.00 92.06 143 ALA A O 1
ATOM 1051 N N . THR A 1 144 ? -10.733 -6.691 -6.668 1.00 89.12 144 THR A N 1
ATOM 1052 C CA . THR A 1 144 ? -9.622 -6.676 -7.630 1.00 89.12 144 THR A CA 1
ATOM 1053 C C . THR A 1 144 ? -9.627 -5.321 -8.333 1.00 89.12 144 THR A C 1
ATOM 1055 O O . THR A 1 144 ? -10.668 -4.937 -8.876 1.00 89.12 144 THR A O 1
ATOM 1058 N N . PRO A 1 145 ? -8.516 -4.570 -8.318 1.00 79.31 145 PRO A N 1
ATOM 1059 C CA . PRO A 1 145 ? -8.466 -3.280 -8.980 1.00 79.31 145 PRO A CA 1
ATOM 1060 C C . PRO A 1 145 ? -8.639 -3.480 -10.487 1.00 79.31 145 PRO A C 1
ATOM 1062 O O . PRO A 1 145 ? -8.153 -4.452 -11.064 1.00 79.31 145 PRO A O 1
ATOM 1065 N N . SER A 1 146 ? -9.320 -2.541 -11.140 1.00 69.19 146 SER A N 1
ATOM 1066 C CA . SER A 1 146 ? -9.569 -2.575 -12.589 1.00 69.19 146 SER A CA 1
ATOM 1067 C C . SER A 1 146 ? -8.286 -2.529 -13.427 1.00 69.19 146 SER A C 1
ATOM 1069 O O . SER A 1 146 ? -8.316 -2.749 -14.636 1.00 69.19 146 SER A O 1
ATOM 1071 N N . SER A 1 147 ? -7.152 -2.236 -12.793 1.00 65.25 147 SER A N 1
ATOM 1072 C CA . SER A 1 147 ? -5.834 -2.183 -13.400 1.00 65.25 147 SER A CA 1
ATOM 1073 C C . SER A 1 147 ? -4.743 -2.392 -12.351 1.00 65.25 147 SER A C 1
ATOM 1075 O O . SER A 1 147 ? -4.919 -2.059 -11.181 1.00 65.25 147 SER A O 1
ATOM 1077 N N . GLY A 1 148 ? -3.616 -2.973 -12.764 1.00 61.69 148 GLY A N 1
ATOM 1078 C CA . GLY A 1 148 ? -2.426 -3.062 -11.920 1.00 61.69 148 GLY A CA 1
ATOM 1079 C C . GLY A 1 148 ? -2.402 -4.132 -10.835 1.00 61.69 148 GLY A C 1
ATOM 1080 O O . GLY A 1 148 ? -1.392 -4.234 -10.145 1.00 61.69 148 GLY A O 1
ATOM 1081 N N . GLY A 1 149 ? -3.458 -4.936 -10.674 1.00 65.31 149 GLY A N 1
ATOM 1082 C CA . GLY A 1 149 ? -3.502 -6.012 -9.683 1.00 65.31 149 GLY A CA 1
ATOM 1083 C C . GLY A 1 149 ? -4.209 -7.261 -10.202 1.00 65.31 149 GLY A C 1
ATOM 1084 O O . GLY A 1 149 ? -5.287 -7.181 -10.778 1.00 65.31 149 GLY A O 1
ATOM 1085 N N . ALA A 1 150 ? -3.603 -8.428 -9.970 1.00 70.44 150 ALA A N 1
ATOM 1086 C CA . ALA A 1 150 ? -4.194 -9.740 -10.263 1.00 70.44 150 ALA A CA 1
ATOM 1087 C C . ALA A 1 150 ? -4.925 -10.353 -9.052 1.00 70.44 150 ALA A C 1
ATOM 1089 O O . ALA A 1 150 ? -5.317 -11.519 -9.092 1.00 70.44 150 ALA A O 1
ATOM 1090 N N . ARG A 1 151 ? -5.041 -9.609 -7.942 1.00 86.62 151 ARG A N 1
ATOM 1091 C CA . ARG A 1 151 ? -5.601 -10.093 -6.675 1.00 86.62 151 ARG A CA 1
ATOM 1092 C C . ARG A 1 151 ? -6.483 -9.036 -6.005 1.00 86.62 151 ARG A C 1
ATOM 1094 O O . ARG A 1 151 ? -6.266 -7.848 -6.257 1.00 86.62 151 ARG A O 1
ATOM 1101 N N . PRO A 1 152 ? -7.438 -9.448 -5.152 1.00 90.75 152 PRO A N 1
ATOM 1102 C CA . PRO A 1 152 ? -8.237 -8.517 -4.373 1.00 90.75 152 PRO A CA 1
ATOM 1103 C C . PRO A 1 152 ? -7.388 -7.760 -3.352 1.00 90.75 152 PRO A C 1
ATOM 1105 O O . PRO A 1 152 ? -6.514 -8.331 -2.695 1.00 90.75 152 PRO A O 1
ATOM 1108 N N . ILE A 1 153 ? -7.667 -6.468 -3.237 1.00 93.12 153 ILE A N 1
ATOM 1109 C CA . ILE A 1 153 ? -7.021 -5.546 -2.307 1.00 93.12 153 ILE A CA 1
ATOM 1110 C C . ILE A 1 153 ? -8.074 -4.679 -1.626 1.00 93.12 153 ILE A C 1
ATOM 1112 O O . ILE A 1 153 ? -9.202 -4.544 -2.116 1.00 93.12 153 ILE A O 1
ATOM 1116 N N . CYS A 1 154 ? -7.700 -4.092 -0.497 1.00 93.75 154 CYS A N 1
ATOM 1117 C CA . CYS A 1 154 ? -8.573 -3.190 0.235 1.00 93.75 154 CYS A CA 1
ATOM 1118 C C . CYS A 1 154 ? -8.830 -1.911 -0.561 1.00 93.75 154 CYS A C 1
ATOM 1120 O O . CYS A 1 154 ? -7.910 -1.314 -1.125 1.00 93.75 154 CYS A O 1
ATOM 1122 N N . GLN A 1 155 ? -10.102 -1.521 -0.622 1.00 91.75 155 GLN A N 1
ATOM 1123 C CA . GLN A 1 155 ? -10.565 -0.334 -1.324 1.00 91.75 155 GLN A CA 1
ATOM 1124 C C . GLN A 1 155 ? -11.549 0.462 -0.472 1.00 91.75 155 GLN A C 1
ATOM 1126 O O . GLN A 1 155 ? -12.348 -0.097 0.286 1.00 91.75 155 GLN A O 1
ATOM 1131 N N . ALA A 1 156 ? -11.487 1.782 -0.610 1.00 87.75 156 ALA A N 1
ATOM 1132 C CA . ALA A 1 156 ? -12.387 2.709 0.058 1.00 87.75 156 ALA A CA 1
ATOM 1133 C C . ALA A 1 156 ? -13.153 3.505 -0.996 1.00 87.75 156 ALA A C 1
ATOM 1135 O O . ALA A 1 156 ? -12.580 4.358 -1.684 1.00 87.75 156 ALA A O 1
ATOM 1136 N N . GLN A 1 157 ? -14.430 3.152 -1.130 1.00 81.50 157 GLN A N 1
ATOM 1137 C CA . GLN A 1 157 ? -15.396 3.711 -2.075 1.00 81.50 157 GLN A CA 1
ATOM 1138 C C . GLN A 1 157 ? -16.421 4.570 -1.357 1.00 81.50 157 GLN A C 1
ATOM 1140 O O . GLN A 1 157 ? -16.809 4.198 -0.226 1.00 81.50 157 GLN A O 1
#

Radius of gyration: 25.36 Å; chains: 1; bounding box: 63×69×52 Å

Secondary structure (DSSP, 8-state):
---------------------------------------SS--S---TTSBPTT-EESSGGGBTTS-EE-TT-TT--SBSSSEEE--B-SBTTBGGGSPPGGGTTTEEEE--TT--STT-EEEEB-SSHHHHHHH-TT--EEE--SSS-SS-EEEB-

Foldseek 3Di:
DDDDDDDDDDDDDDDDDDDDDDDDPPPDPPVPPPPFFEEPWFDPQADVQAAEFLEFDDALNNHRRSDFAAAPPPPPQFENDTTTHKGTADTRVDPSRHDPPVCVVFWDWFDDPPNVGYHTMIFTADPWQVSSVVRPVQFDTWQAGPGRGPGTTTHHD